Protein AF-A0A3R9Y9T4-F1 (afdb_monomer)

Foldseek 3Di:
DDDPPDDPPPDPPPPDDDDDPVNVQPPVNVPDDDFDDPADDDDGDGPPPDGPDPVDDDDDPDDDDDPVRVVVVVVVVVVVVVVVVVVVVVVDDPCVVVVVVCCSVCVVVVVVVVVVVD

pLDDT: mean 75.36, std 18.59, range [40.47, 98.25]

Mean predicted aligned error: 18.83 Å

Organism: NCBI:txid2495581

Sequence (118 aa):
MPSILAVATMLALAGCAGMSIDDAVPAGARSSASAPVVGTGPSAPRQTGEFPNLNIVPKPATAQFTDAETSATTSELRLAQERARRTVQSLSAPGEGERLRVLGNTHGAAVLGEIEAR

Structure (mmCIF, N/CA/C/O backbone):
data_AF-A0A3R9Y9T4-F1
#
_entry.id   AF-A0A3R9Y9T4-F1
#
loop_
_atom_site.group_PDB
_atom_site.id
_atom_site.type_symbol
_atom_site.label_atom_id
_atom_site.label_alt_id
_a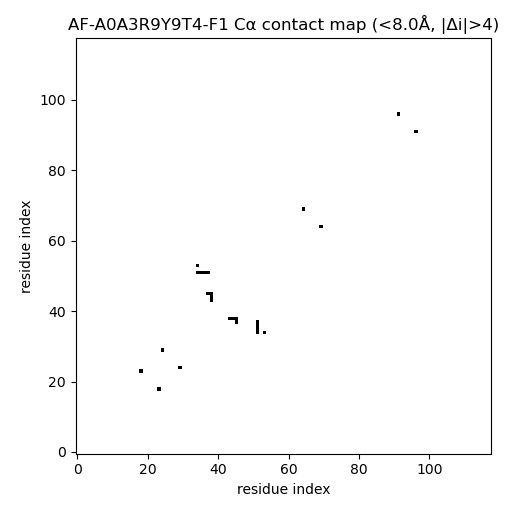tom_site.label_comp_id
_atom_site.label_asym_id
_atom_site.label_entity_id
_atom_site.label_seq_id
_atom_site.pdbx_PDB_ins_code
_atom_site.Cartn_x
_atom_site.Cartn_y
_atom_site.Cartn_z
_atom_site.occupancy
_atom_site.B_iso_or_equiv
_atom_site.auth_seq_id
_atom_site.auth_comp_id
_atom_site.auth_asym_id
_atom_site.auth_atom_id
_atom_site.pdbx_PDB_model_num
ATOM 1 N N . MET A 1 1 ? 36.086 25.907 -22.915 1.00 51.69 1 MET A N 1
ATOM 2 C CA . MET A 1 1 ? 36.190 25.154 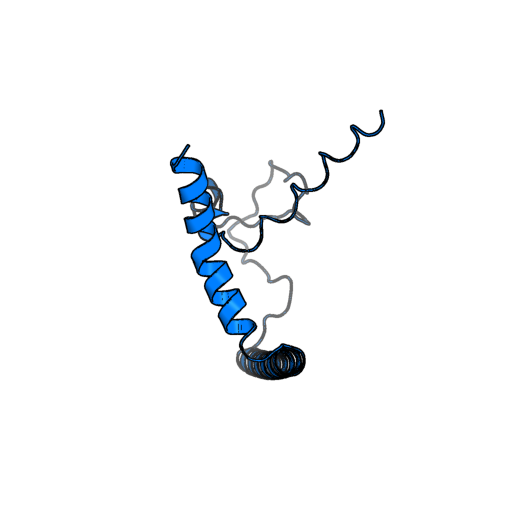-21.648 1.00 51.69 1 MET A CA 1
ATOM 3 C C . MET A 1 1 ? 35.316 25.836 -20.611 1.00 51.69 1 MET A C 1
ATOM 5 O O . MET A 1 1 ? 35.717 26.841 -20.044 1.00 51.69 1 MET A O 1
ATOM 9 N N . PRO A 1 2 ? 34.046 25.437 -20.567 1.00 46.22 2 PRO A N 1
ATOM 10 C CA . PRO A 1 2 ? 33.442 24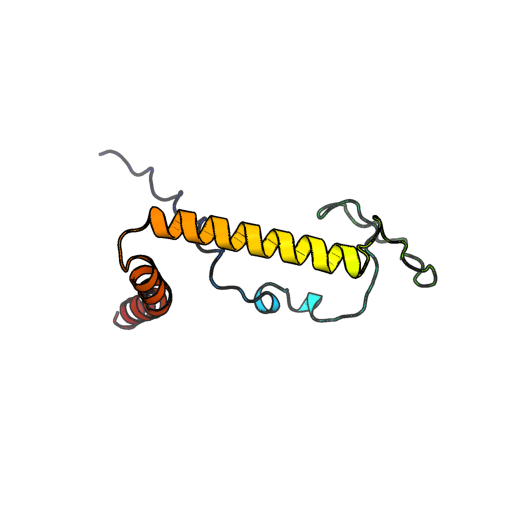.914 -19.334 1.00 46.22 2 PRO A CA 1
ATOM 11 C C . PRO A 1 2 ? 32.625 23.652 -19.721 1.00 46.22 2 PRO A C 1
ATOM 13 O O . PRO A 1 2 ? 32.269 23.490 -20.880 1.00 46.22 2 PRO A O 1
ATOM 16 N N . SER A 1 3 ? 32.386 22.615 -18.933 1.00 40.47 3 SER A N 1
ATOM 17 C CA . SER A 1 3 ? 31.898 22.562 -17.566 1.00 40.47 3 SER A CA 1
ATOM 18 C C . SER A 1 3 ? 32.071 21.105 -17.117 1.00 40.47 3 SER A C 1
ATOM 20 O O . SER A 1 3 ? 31.408 20.223 -17.649 1.00 40.47 3 SER A O 1
ATOM 22 N N . ILE A 1 4 ? 32.951 20.829 -16.152 1.00 52.66 4 ILE A N 1
ATOM 23 C CA . ILE A 1 4 ? 33.127 19.480 -15.562 1.00 52.66 4 ILE A CA 1
ATOM 24 C C . ILE A 1 4 ? 32.090 19.227 -14.437 1.00 52.66 4 ILE A C 1
ATOM 26 O O . ILE A 1 4 ? 32.124 18.231 -13.726 1.00 52.66 4 ILE A O 1
ATOM 30 N N . LEU A 1 5 ? 31.100 20.106 -14.278 1.00 51.94 5 LEU A N 1
ATOM 31 C CA . LEU A 1 5 ? 30.182 20.089 -13.143 1.00 51.94 5 LEU A CA 1
ATOM 32 C C . LEU A 1 5 ? 28.801 19.520 -13.513 1.00 51.94 5 LEU A C 1
ATOM 34 O O . LEU A 1 5 ? 27.820 20.254 -13.509 1.00 51.94 5 LEU A O 1
ATOM 38 N N . ALA A 1 6 ? 28.705 18.236 -13.873 1.00 49.22 6 ALA A N 1
ATOM 39 C CA . ALA A 1 6 ? 27.392 17.596 -14.073 1.00 49.22 6 ALA A CA 1
ATOM 40 C C . ALA A 1 6 ? 27.369 16.060 -13.916 1.00 49.22 6 ALA A C 1
ATOM 42 O O . ALA A 1 6 ? 26.489 15.410 -14.467 1.00 49.22 6 ALA A O 1
ATOM 43 N N . VAL A 1 7 ? 28.320 15.446 -13.199 1.00 53.66 7 VAL A N 1
ATOM 44 C CA . VAL A 1 7 ? 28.410 13.966 -13.127 1.00 53.66 7 VAL A CA 1
ATOM 45 C C . VAL A 1 7 ? 27.782 13.366 -11.854 1.00 53.66 7 VAL A C 1
ATOM 47 O O . VAL A 1 7 ? 27.573 12.162 -11.783 1.00 53.66 7 VAL A O 1
ATOM 50 N N . ALA A 1 8 ? 27.395 14.160 -10.853 1.00 53.50 8 ALA A N 1
ATOM 51 C CA . ALA A 1 8 ? 27.074 13.611 -9.527 1.00 53.50 8 ALA A CA 1
ATOM 52 C C . ALA A 1 8 ? 25.577 13.417 -9.190 1.00 53.50 8 ALA A C 1
ATOM 54 O O . ALA A 1 8 ? 25.274 13.014 -8.071 1.00 53.50 8 ALA A O 1
ATOM 55 N N . THR A 1 9 ? 24.630 13.677 -10.100 1.00 56.06 9 THR A N 1
ATOM 56 C CA . THR A 1 9 ? 23.196 13.787 -9.729 1.00 56.06 9 THR A CA 1
ATOM 57 C C . THR A 1 9 ? 22.258 12.720 -10.306 1.00 56.06 9 THR A C 1
ATOM 59 O O . THR A 1 9 ? 21.045 12.882 -10.226 1.00 56.06 9 THR A O 1
ATOM 62 N N . MET A 1 10 ? 22.773 11.617 -10.861 1.00 53.69 10 MET A N 1
ATOM 63 C CA . MET A 1 10 ? 21.956 10.571 -11.515 1.00 53.69 10 MET A CA 1
ATOM 64 C C . MET A 1 10 ? 22.016 9.186 -10.841 1.00 53.69 10 MET A C 1
ATOM 66 O O . MET A 1 10 ? 21.749 8.175 -11.480 1.00 53.69 10 MET A O 1
ATOM 70 N N . LEU A 1 11 ? 22.331 9.113 -9.542 1.00 57.38 11 LEU A N 1
ATOM 71 C CA . LEU A 1 11 ? 22.500 7.835 -8.827 1.00 57.38 11 LEU A CA 1
ATOM 72 C C . LEU A 1 11 ? 21.465 7.566 -7.716 1.00 57.38 11 LEU A C 1
ATOM 74 O O . LEU A 1 11 ? 21.774 6.872 -6.754 1.00 57.38 11 LEU A O 1
ATOM 78 N N . ALA A 1 12 ? 20.249 8.119 -7.808 1.00 56.97 12 ALA A N 1
ATOM 79 C CA . ALA A 1 12 ? 19.288 8.062 -6.694 1.00 56.97 12 ALA A CA 1
ATOM 80 C C . ALA A 1 12 ? 17.899 7.467 -7.002 1.00 56.97 12 ALA A C 1
ATOM 82 O O . ALA A 1 12 ? 17.066 7.444 -6.102 1.00 56.97 12 ALA A O 1
ATOM 83 N N . LEU A 1 13 ? 17.612 6.971 -8.217 1.00 56.50 13 LEU A N 1
ATOM 84 C CA . LEU A 1 13 ? 16.249 6.515 -8.573 1.00 56.50 13 LEU A CA 1
ATOM 85 C C . LEU A 1 13 ? 16.088 5.020 -8.917 1.00 56.50 13 LEU A C 1
ATOM 87 O O . LEU A 1 13 ? 14.982 4.590 -9.231 1.00 56.50 13 LEU A O 1
ATOM 91 N N . ALA A 1 14 ? 17.131 4.193 -8.807 1.00 56.25 14 ALA A N 1
ATOM 92 C CA . ALA A 1 14 ? 17.080 2.780 -9.219 1.00 56.25 14 ALA A CA 1
ATOM 93 C C . ALA A 1 14 ? 16.505 1.796 -8.167 1.00 56.25 14 ALA A C 1
ATOM 95 O O . ALA A 1 14 ? 16.632 0.586 -8.325 1.00 56.25 14 ALA A O 1
ATOM 96 N N . GLY A 1 15 ? 15.885 2.279 -7.085 1.00 54.12 15 GLY A N 1
ATOM 97 C CA . GLY A 1 15 ? 15.567 1.444 -5.915 1.00 54.12 15 GLY A CA 1
ATOM 98 C C . GLY A 1 15 ? 14.169 0.813 -5.839 1.00 54.12 15 GLY A C 1
ATOM 99 O O . GLY A 1 15 ? 13.957 -0.041 -4.987 1.00 54.12 15 GLY A O 1
ATOM 100 N N . CYS A 1 16 ? 13.197 1.205 -6.671 1.00 60.22 16 CYS A N 1
ATOM 101 C CA . CYS A 1 16 ? 11.782 0.931 -6.348 1.00 60.22 16 CYS A CA 1
ATOM 102 C C . CYS A 1 16 ? 11.093 -0.209 -7.122 1.00 60.22 16 CYS A C 1
ATOM 104 O O . CYS A 1 16 ? 9.910 -0.434 -6.883 1.00 60.22 16 CYS A O 1
ATOM 106 N N . ALA A 1 17 ? 11.764 -0.930 -8.030 1.00 59.84 17 ALA A N 1
ATOM 107 C CA . ALA A 1 17 ? 11.072 -1.890 -8.910 1.00 59.84 17 ALA A CA 1
ATOM 108 C C . ALA A 1 17 ? 11.522 -3.362 -8.819 1.00 59.84 17 ALA A C 1
ATOM 110 O O . ALA A 1 17 ? 10.925 -4.194 -9.494 1.00 59.84 17 ALA A O 1
ATOM 111 N N . GLY A 1 18 ? 12.534 -3.713 -8.014 1.00 55.38 18 GLY A N 1
ATOM 112 C CA . GLY A 1 18 ? 13.159 -5.046 -8.109 1.00 55.38 18 GLY A CA 1
ATOM 113 C C . GLY A 1 18 ? 13.332 -5.843 -6.820 1.00 55.38 18 GLY A C 1
ATOM 114 O O . GLY A 1 18 ? 13.635 -7.028 -6.896 1.00 55.38 18 GLY A O 1
ATOM 115 N N . MET A 1 19 ? 13.150 -5.249 -5.640 1.00 59.41 19 MET A N 1
ATOM 116 C CA . MET A 1 19 ? 13.388 -5.980 -4.395 1.00 59.41 19 MET A CA 1
ATOM 117 C C . MET A 1 19 ? 12.104 -6.657 -3.923 1.00 59.41 19 MET A C 1
ATOM 119 O O . MET A 1 19 ? 11.170 -6.000 -3.462 1.00 59.41 19 MET A O 1
ATOM 123 N N . SER A 1 20 ? 12.065 -7.987 -4.017 1.00 59.09 20 SER A N 1
ATOM 124 C CA . SER A 1 20 ? 11.164 -8.762 -3.167 1.00 59.09 20 SER A CA 1
ATOM 125 C C . SER A 1 20 ? 11.552 -8.482 -1.715 1.00 59.09 20 SER A C 1
ATOM 127 O O . SER A 1 20 ? 12.742 -8.394 -1.410 1.00 59.09 20 SER A O 1
ATOM 129 N N . ILE A 1 21 ? 10.570 -8.323 -0.821 1.00 62.31 21 ILE A N 1
ATOM 130 C CA . ILE A 1 21 ? 10.808 -8.043 0.609 1.00 62.31 21 ILE A CA 1
ATOM 131 C C . ILE A 1 21 ? 11.832 -9.015 1.197 1.00 62.31 21 ILE A C 1
ATOM 133 O O . ILE A 1 21 ? 12.644 -8.619 2.022 1.00 62.31 21 ILE A O 1
ATOM 137 N N . ASP A 1 22 ? 11.841 -10.257 0.718 1.00 65.69 22 ASP A N 1
ATOM 138 C CA . ASP A 1 22 ? 12.773 -11.286 1.154 1.00 65.69 22 ASP A CA 1
ATOM 139 C C . ASP A 1 22 ? 14.250 -10.897 0.924 1.00 65.69 22 ASP A C 1
ATOM 141 O O . ASP A 1 22 ? 15.083 -11.143 1.792 1.00 65.69 22 ASP A O 1
ATOM 145 N N . ASP A 1 23 ? 14.578 -10.233 -0.188 1.00 61.91 23 ASP A N 1
ATOM 146 C CA . ASP A 1 23 ? 15.950 -9.875 -0.599 1.00 61.91 23 ASP A CA 1
ATOM 147 C C . ASP A 1 23 ? 16.479 -8.599 0.082 1.00 61.91 23 ASP A C 1
ATOM 149 O O . ASP A 1 23 ? 17.683 -8.402 0.236 1.00 61.91 23 ASP A O 1
ATOM 153 N N . ALA A 1 24 ? 15.575 -7.725 0.531 1.00 63.19 24 ALA A N 1
ATOM 154 C CA . ALA A 1 24 ? 15.921 -6.520 1.288 1.00 63.19 24 ALA A CA 1
ATOM 155 C C . ALA A 1 24 ? 16.087 -6.787 2.795 1.00 63.19 24 ALA A C 1
ATOM 157 O O . ALA A 1 24 ? 16.525 -5.909 3.542 1.00 63.19 24 ALA A O 1
ATOM 158 N N . VAL A 1 25 ? 15.724 -7.985 3.261 1.00 66.56 25 VAL A N 1
ATOM 159 C CA . VAL A 1 25 ? 15.865 -8.387 4.660 1.00 66.56 25 VAL A CA 1
ATOM 160 C C . VAL A 1 25 ? 17.290 -8.923 4.851 1.00 66.56 25 VAL A C 1
ATOM 162 O O . VAL A 1 25 ? 17.597 -10.009 4.354 1.00 66.56 25 VAL A O 1
ATOM 165 N N . PRO A 1 26 ? 18.185 -8.204 5.564 1.00 59.47 26 PRO A N 1
ATOM 166 C CA . PRO A 1 26 ? 19.534 -8.696 5.834 1.00 59.47 26 PRO A CA 1
ATOM 167 C C . PRO A 1 26 ? 19.447 -10.079 6.484 1.00 59.47 26 PRO A C 1
ATOM 169 O O . PRO A 1 26 ? 18.569 -10.307 7.311 1.00 59.47 26 PRO A O 1
ATOM 172 N N . ALA A 1 27 ? 20.348 -11.005 6.137 1.00 59.59 27 ALA A N 1
ATOM 173 C CA . ALA A 1 27 ? 20.263 -12.415 6.548 1.00 59.59 27 ALA A CA 1
ATOM 174 C C . ALA A 1 27 ? 20.052 -12.623 8.068 1.00 59.59 27 ALA A C 1
ATOM 176 O O . ALA A 1 27 ? 19.427 -13.598 8.476 1.00 59.59 27 ALA A O 1
ATOM 177 N N . GLY A 1 28 ? 20.491 -11.673 8.905 1.00 57.66 28 GLY A N 1
ATOM 178 C CA . GLY A 1 28 ? 20.252 -11.672 10.354 1.00 57.66 28 GLY A CA 1
ATOM 179 C C . GLY A 1 28 ? 18.804 -11.407 10.799 1.00 57.66 28 GLY A C 1
ATOM 180 O O . GLY A 1 28 ? 18.461 -11.711 11.934 1.00 57.66 28 GLY A O 1
ATOM 181 N N . ALA A 1 29 ? 17.944 -10.879 9.928 1.00 57.44 29 ALA A N 1
ATOM 182 C CA . ALA A 1 29 ? 16.528 -10.616 10.189 1.00 57.44 29 ALA A CA 1
ATOM 183 C C . ALA A 1 29 ? 15.595 -11.756 9.722 1.00 57.44 29 ALA A C 1
ATOM 185 O O . ALA A 1 29 ? 14.415 -11.752 10.061 1.00 57.44 29 ALA A O 1
ATOM 186 N N . ARG A 1 30 ? 16.119 -12.770 9.013 1.00 53.91 30 ARG A N 1
ATOM 187 C CA . ARG A 1 30 ? 15.378 -14.002 8.665 1.00 53.91 30 ARG A CA 1
ATOM 188 C C . ARG A 1 30 ? 15.298 -15.006 9.823 1.00 53.91 30 ARG A C 1
ATOM 190 O O . ARG A 1 30 ? 14.477 -15.920 9.797 1.00 53.91 30 ARG A O 1
ATOM 197 N N . SER A 1 31 ? 16.101 -14.813 10.868 1.00 48.75 31 SER A N 1
ATOM 198 C CA . SER A 1 31 ? 15.997 -15.561 12.121 1.00 48.75 31 SER A CA 1
ATOM 199 C C . SER A 1 31 ? 14.852 -15.002 12.962 1.00 48.75 31 SER A C 1
ATOM 201 O O . SER A 1 31 ? 15.039 -14.115 13.792 1.00 48.75 31 SER A O 1
ATOM 203 N N . SER A 1 32 ? 13.642 -15.517 12.745 1.00 52.66 32 SER A N 1
ATOM 204 C CA . SER A 1 32 ? 12.520 -15.258 13.646 1.00 52.66 32 SER A CA 1
ATOM 205 C C . SER A 1 32 ? 12.775 -15.900 15.008 1.00 52.66 32 SER A C 1
ATOM 207 O O . SER A 1 32 ? 12.528 -17.083 15.216 1.00 52.66 32 SER A O 1
ATOM 209 N N . ALA A 1 33 ? 13.220 -15.082 15.954 1.00 45.84 33 ALA A N 1
ATOM 210 C CA . ALA A 1 33 ? 12.872 -15.228 17.357 1.00 45.84 33 ALA A CA 1
ATOM 211 C C . ALA A 1 33 ? 12.431 -13.843 17.851 1.00 45.84 33 ALA A C 1
ATOM 213 O O . ALA A 1 33 ? 13.244 -12.938 18.030 1.00 45.84 33 ALA A O 1
ATOM 214 N N . SER A 1 34 ? 11.115 -13.663 17.972 1.00 50.38 34 SER A N 1
ATOM 215 C CA . SER A 1 34 ? 10.459 -12.431 18.414 1.00 50.38 34 SER A CA 1
ATOM 216 C C . SER A 1 34 ? 11.061 -11.884 19.709 1.00 50.38 34 SER A C 1
ATOM 218 O O . SER A 1 34 ? 10.958 -12.514 20.758 1.00 50.38 34 SER A O 1
ATOM 220 N N . ALA A 1 35 ? 11.604 -10.668 19.654 1.00 51.50 35 ALA A N 1
ATOM 221 C CA . ALA A 1 35 ? 11.910 -9.856 20.829 1.00 51.50 35 ALA A CA 1
ATOM 222 C C . ALA A 1 35 ? 11.290 -8.457 20.645 1.00 51.50 35 ALA A C 1
ATOM 224 O O . ALA A 1 35 ? 11.482 -7.852 19.584 1.00 51.50 35 ALA A O 1
ATOM 225 N N . PRO A 1 36 ? 10.540 -7.915 21.625 1.00 45.56 36 PRO A N 1
ATOM 226 C CA . PRO A 1 36 ? 9.921 -6.606 21.478 1.00 45.56 36 PRO A CA 1
ATOM 227 C C . PRO A 1 36 ? 10.985 -5.505 21.584 1.00 45.56 36 PRO A C 1
ATOM 229 O O . PRO A 1 36 ? 11.851 -5.515 22.452 1.00 45.56 36 PRO A O 1
ATOM 232 N N . VAL A 1 37 ? 10.936 -4.544 20.668 1.00 46.22 37 VAL A N 1
ATOM 233 C CA . VAL A 1 37 ? 11.790 -3.354 20.657 1.00 46.22 37 VAL A CA 1
ATOM 234 C C . VAL A 1 37 ? 11.158 -2.305 21.568 1.00 46.22 37 VAL A C 1
ATOM 236 O O . VAL A 1 37 ? 10.170 -1.686 21.184 1.00 46.22 37 VAL A O 1
ATOM 239 N N . VAL A 1 38 ? 11.722 -2.068 22.754 1.00 53.88 38 VAL A N 1
ATOM 240 C CA . VAL A 1 38 ? 11.516 -0.787 23.447 1.00 53.88 38 VAL A CA 1
ATOM 241 C C . VAL A 1 38 ? 12.555 0.179 22.887 1.00 53.88 38 VAL A C 1
ATOM 243 O O . VAL A 1 38 ? 13.745 0.083 23.171 1.00 53.88 38 VAL A O 1
ATOM 246 N N . GLY A 1 39 ? 12.100 1.052 21.999 1.00 47.03 39 GLY A N 1
ATOM 247 C CA . GLY A 1 39 ? 12.918 2.058 21.338 1.00 47.03 39 GLY A CA 1
ATOM 248 C C . GLY A 1 39 ? 12.027 2.879 20.425 1.00 47.03 39 GLY A C 1
ATOM 249 O O . GLY A 1 39 ? 11.598 2.411 19.375 1.00 47.03 39 GLY A O 1
ATOM 250 N N . THR A 1 40 ? 11.683 4.080 20.874 1.00 54.38 40 THR A N 1
ATOM 251 C CA . THR A 1 40 ? 10.910 5.077 20.134 1.00 54.38 40 THR A CA 1
ATOM 252 C C . THR A 1 40 ? 11.608 5.416 18.811 1.00 54.38 40 THR A C 1
ATOM 254 O O . THR A 1 40 ? 12.551 6.201 18.794 1.00 54.38 40 THR A O 1
ATOM 257 N N . GLY A 1 41 ? 11.149 4.826 17.705 1.00 52.25 41 GLY A N 1
ATOM 258 C CA . GLY A 1 41 ? 11.606 5.137 16.346 1.00 52.25 41 GLY A CA 1
ATOM 259 C C . GLY A 1 41 ? 12.913 4.449 15.901 1.00 52.25 41 GLY A C 1
ATOM 260 O O . GLY A 1 41 ? 13.669 3.932 16.723 1.00 52.25 41 GLY A O 1
ATOM 261 N N . PRO A 1 42 ? 13.192 4.435 14.580 1.00 48.66 42 PRO A N 1
ATOM 262 C CA . PRO A 1 42 ? 14.202 3.583 13.931 1.00 48.66 42 PRO A CA 1
ATOM 263 C C . PRO A 1 42 ? 15.677 3.915 14.241 1.00 48.66 42 PRO A C 1
ATOM 265 O O . PRO A 1 42 ? 16.572 3.329 13.636 1.00 48.66 42 PRO A O 1
ATOM 268 N N . SER A 1 43 ? 15.958 4.816 15.180 1.00 56.06 43 SER A N 1
ATOM 269 C CA . SER A 1 43 ? 17.323 5.251 15.508 1.00 56.06 43 SER A CA 1
ATOM 270 C C . SER A 1 43 ? 17.474 5.739 16.956 1.00 56.06 43 SER A C 1
ATOM 272 O O . SER A 1 43 ? 18.272 6.627 17.241 1.00 56.06 43 SER A O 1
ATOM 274 N N . ALA A 1 44 ? 16.740 5.148 17.904 1.00 52.06 44 ALA A N 1
ATOM 275 C CA . ALA A 1 44 ? 17.074 5.290 19.322 1.00 52.06 44 ALA A CA 1
ATOM 276 C C . ALA A 1 44 ? 18.106 4.211 19.727 1.00 52.06 44 ALA A C 1
ATOM 278 O O . ALA A 1 44 ? 17.845 3.023 19.500 1.00 52.06 44 ALA A O 1
ATOM 279 N N . PRO A 1 45 ? 19.268 4.570 20.315 1.00 56.12 45 PRO A N 1
ATOM 280 C CA . PRO A 1 45 ? 20.210 3.590 20.845 1.00 56.12 45 PRO A CA 1
ATOM 281 C C . PRO A 1 45 ? 19.507 2.777 21.932 1.00 56.12 45 PRO A C 1
ATOM 283 O O . PRO A 1 45 ? 19.058 3.310 22.947 1.00 56.12 45 PRO A O 1
ATOM 286 N N . ARG A 1 46 ? 19.356 1.476 21.673 1.00 59.34 46 ARG A N 1
ATOM 287 C CA . ARG A 1 46 ? 18.714 0.537 22.591 1.00 59.34 46 ARG A CA 1
ATOM 288 C C . ARG A 1 46 ? 19.508 0.543 23.886 1.00 59.34 46 ARG A C 1
ATOM 290 O O . ARG A 1 46 ? 20.716 0.336 23.856 1.00 59.34 46 ARG A O 1
ATOM 297 N N . GLN A 1 47 ? 18.841 0.768 25.009 1.00 55.09 47 GLN A N 1
ATOM 298 C CA . GLN A 1 47 ? 19.406 0.475 26.319 1.00 55.09 47 GLN A CA 1
ATOM 299 C C . GLN A 1 47 ? 19.708 -1.031 26.354 1.00 55.09 47 GLN A C 1
ATOM 301 O O . GLN A 1 47 ? 18.821 -1.846 26.573 1.00 55.09 47 GLN A O 1
ATOM 306 N N . THR A 1 48 ? 20.947 -1.420 26.049 1.00 62.84 48 THR A N 1
ATOM 307 C CA . THR A 1 48 ? 21.377 -2.821 25.889 1.00 62.84 48 THR A CA 1
ATOM 308 C C . THR A 1 48 ? 21.549 -3.559 27.222 1.00 62.84 48 THR A C 1
ATOM 310 O O . THR A 1 48 ? 22.101 -4.656 27.238 1.00 62.84 48 THR A O 1
ATOM 313 N N . GLY A 1 49 ? 21.117 -2.955 28.334 1.00 62.25 49 GLY A N 1
ATOM 314 C CA . GLY A 1 49 ? 21.229 -3.510 29.684 1.00 62.25 49 GLY A CA 1
ATOM 315 C C . GLY A 1 49 ? 19.943 -4.147 30.217 1.00 62.25 49 GLY A C 1
ATOM 316 O O . GLY A 1 49 ? 20.025 -5.123 30.956 1.00 62.25 49 GLY A O 1
ATOM 317 N N . GLU A 1 50 ? 18.766 -3.661 29.810 1.00 71.81 50 GLU A N 1
ATOM 318 C CA . GLU A 1 50 ? 17.475 -4.216 30.228 1.00 71.81 50 GLU A CA 1
ATOM 319 C C . GLU A 1 50 ? 16.779 -4.916 29.055 1.00 71.81 50 GLU A C 1
ATOM 321 O O . GLU A 1 50 ? 16.302 -4.286 28.109 1.00 71.81 50 GLU A O 1
ATOM 326 N N . PHE A 1 51 ? 16.676 -6.245 29.130 1.00 73.19 51 PHE A N 1
ATOM 327 C CA . PHE A 1 51 ? 15.798 -6.994 28.238 1.00 73.19 51 PHE A CA 1
ATOM 328 C C . PHE A 1 51 ? 14.336 -6.764 28.643 1.00 73.19 51 PHE A C 1
ATOM 330 O O . PHE A 1 51 ? 14.008 -6.817 29.832 1.00 73.19 51 PHE A O 1
ATOM 337 N N . PRO A 1 52 ? 13.424 -6.555 27.682 1.00 76.31 52 PRO A N 1
ATOM 338 C CA . PRO A 1 52 ? 12.005 -6.494 27.985 1.00 76.31 52 PRO A CA 1
ATOM 339 C C . PRO A 1 52 ? 11.540 -7.838 28.546 1.00 76.31 52 PRO A C 1
ATOM 341 O O . PRO A 1 52 ? 11.865 -8.902 28.017 1.00 76.31 52 PRO A O 1
ATOM 344 N N . ASN A 1 53 ? 10.760 -7.790 29.624 1.00 80.94 53 ASN A N 1
ATOM 345 C CA . ASN A 1 53 ? 10.205 -8.988 30.239 1.00 80.94 53 ASN A CA 1
ATOM 346 C C . ASN A 1 53 ? 9.217 -9.667 29.274 1.00 80.94 53 ASN A C 1
ATOM 348 O O . ASN A 1 53 ? 8.097 -9.194 29.087 1.00 80.94 53 ASN A O 1
ATOM 352 N N . LEU A 1 54 ? 9.634 -10.795 28.691 1.00 83.25 54 LEU A N 1
ATOM 353 C CA . LEU A 1 54 ? 8.849 -11.578 27.729 1.00 83.25 54 LEU A CA 1
ATOM 354 C C . LEU A 1 54 ? 7.590 -12.213 28.340 1.00 83.25 54 LEU A C 1
ATOM 356 O O . LEU A 1 54 ? 6.710 -12.645 27.602 1.00 83.25 54 LEU A O 1
ATOM 360 N N . ASN A 1 55 ? 7.480 -12.249 29.673 1.00 86.62 55 ASN A N 1
ATOM 361 C CA . ASN A 1 55 ? 6.280 -12.732 30.359 1.00 86.62 55 ASN A CA 1
ATOM 362 C C . ASN A 1 55 ? 5.143 -11.694 30.373 1.00 86.62 55 ASN A C 1
ATOM 364 O O . ASN A 1 55 ? 4.046 -11.993 30.840 1.00 86.62 55 ASN A O 1
ATOM 368 N N . ILE A 1 56 ? 5.384 -10.466 29.897 1.00 83.94 56 ILE A N 1
ATOM 369 C CA . ILE A 1 56 ? 4.355 -9.431 29.783 1.00 83.94 56 ILE A CA 1
ATOM 370 C C . ILE A 1 56 ? 3.736 -9.516 28.388 1.00 83.94 56 ILE A C 1
ATOM 372 O O . ILE A 1 56 ? 4.423 -9.3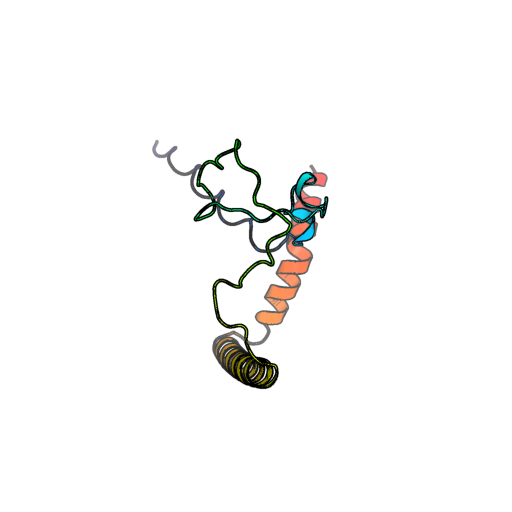33 27.385 1.00 83.94 56 ILE A O 1
ATOM 376 N N . VAL A 1 57 ? 2.422 -9.749 28.325 1.00 83.00 57 VAL A N 1
ATOM 377 C CA . VAL A 1 57 ? 1.681 -9.753 27.056 1.00 83.00 57 VAL A CA 1
ATOM 378 C C . VAL A 1 57 ? 1.822 -8.379 26.384 1.00 83.00 57 VAL A C 1
ATOM 380 O O . VAL A 1 57 ? 1.488 -7.367 27.014 1.00 83.00 57 VAL A O 1
ATOM 383 N N . PRO A 1 58 ? 2.291 -8.311 25.122 1.00 81.25 58 PRO A N 1
A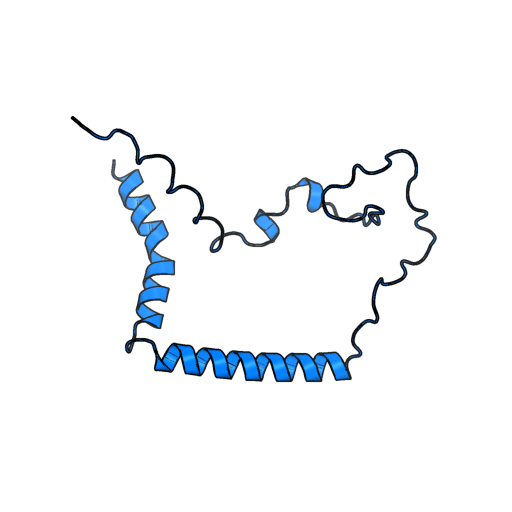TOM 384 C CA . PRO A 1 58 ? 2.383 -7.058 24.388 1.00 81.25 58 PRO A CA 1
ATOM 385 C C . PRO A 1 58 ? 1.018 -6.374 24.312 1.00 81.25 58 PRO A C 1
ATOM 387 O O . PRO A 1 58 ? 0.036 -6.964 23.864 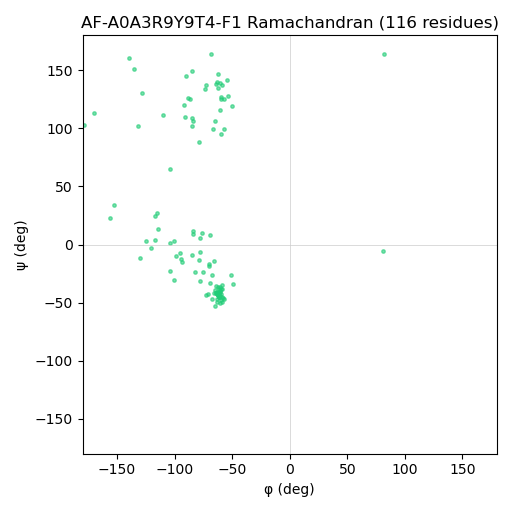1.00 81.25 58 PRO A O 1
ATOM 390 N N . LYS A 1 59 ? 0.954 -5.115 24.746 1.00 83.38 59 LYS A N 1
ATOM 391 C CA . LYS A 1 59 ? -0.240 -4.287 24.578 1.00 83.38 59 LYS A CA 1
ATOM 392 C C . LYS A 1 59 ? -0.142 -3.574 23.231 1.00 83.38 59 LYS A C 1
ATOM 394 O O . LYS A 1 59 ? 0.880 -2.929 22.986 1.00 83.38 59 LYS A O 1
ATOM 399 N N . PRO A 1 60 ? -1.152 -3.679 22.355 1.00 83.06 60 PRO A N 1
ATOM 400 C CA . PRO A 1 60 ? -1.124 -2.964 21.091 1.00 83.06 60 PRO A CA 1
ATOM 401 C C . PRO A 1 60 ? -1.130 -1.454 21.356 1.00 83.06 60 PRO A C 1
ATOM 403 O O . PRO A 1 60 ? -1.825 -0.971 22.249 1.00 83.06 60 PRO A O 1
ATOM 406 N N . ALA A 1 61 ? -0.338 -0.712 20.582 1.00 85.31 61 ALA A N 1
ATOM 407 C CA . ALA A 1 61 ? -0.237 0.742 20.711 1.00 85.31 61 ALA A CA 1
ATOM 408 C C . ALA A 1 61 ? -1.510 1.474 20.241 1.00 85.31 61 ALA A C 1
ATOM 410 O O . ALA A 1 61 ? -1.721 2.632 20.590 1.00 85.31 61 ALA A O 1
ATOM 411 N N . THR A 1 62 ? -2.354 0.801 19.457 1.00 85.56 62 THR A N 1
ATOM 412 C CA . THR A 1 62 ? -3.608 1.322 18.904 1.00 85.56 62 THR A CA 1
ATOM 413 C C . THR A 1 62 ? -4.698 0.257 18.966 1.00 85.56 62 THR A C 1
ATOM 415 O O . THR A 1 62 ? -4.408 -0.939 19.045 1.00 85.56 62 THR A O 1
ATOM 418 N N . ALA A 1 63 ? -5.962 0.680 18.891 1.00 89.62 63 ALA A N 1
ATOM 419 C CA . ALA A 1 63 ? -7.058 -0.251 18.646 1.00 89.62 63 ALA A CA 1
ATOM 420 C C . ALA A 1 63 ? -6.829 -0.979 17.309 1.00 89.62 63 ALA A C 1
ATOM 422 O O . ALA A 1 63 ? -6.394 -0.365 16.331 1.00 89.62 63 ALA A O 1
ATOM 423 N N . GLN A 1 64 ? -7.074 -2.288 17.289 1.00 89.88 64 GLN A N 1
ATOM 424 C CA . GLN A 1 64 ? -7.054 -3.077 16.059 1.00 89.88 64 GLN A CA 1
ATOM 425 C C . GLN A 1 64 ? -8.417 -2.969 15.375 1.00 89.88 64 GLN A C 1
ATOM 427 O O . GLN A 1 64 ? -9.432 -2.834 16.057 1.00 89.88 64 GLN A O 1
ATOM 432 N N . PHE A 1 65 ? -8.435 -3.042 14.044 1.00 94.50 65 PHE A N 1
ATOM 433 C CA . PHE A 1 65 ? -9.689 -3.124 13.304 1.00 94.50 65 PHE A CA 1
ATOM 434 C C . PHE A 1 65 ? -10.425 -4.416 13.650 1.00 94.50 65 PHE A C 1
ATOM 436 O O . PHE A 1 65 ? -9.829 -5.490 13.720 1.00 94.50 65 PHE A O 1
ATOM 443 N N . THR A 1 66 ? -11.736 -4.310 13.814 1.00 95.88 66 THR A N 1
ATOM 444 C CA . THR A 1 66 ? -12.631 -5.465 13.780 1.00 95.88 66 THR A CA 1
ATOM 445 C C . THR A 1 66 ? -12.703 -6.042 12.362 1.00 95.88 66 THR A C 1
ATOM 447 O O . THR A 1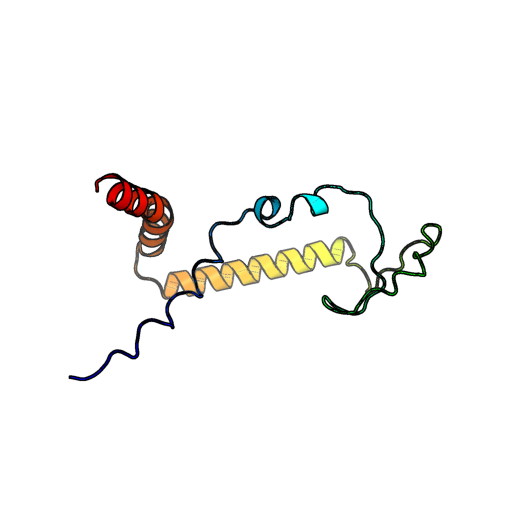 66 ? -12.351 -5.380 11.379 1.00 95.88 66 THR A O 1
ATOM 450 N N . ASP A 1 67 ? -13.204 -7.270 12.220 1.00 94.62 67 ASP A N 1
ATOM 451 C CA . ASP A 1 67 ? -13.396 -7.892 10.901 1.00 94.62 67 ASP A CA 1
ATOM 452 C C . ASP A 1 67 ? -14.340 -7.066 10.011 1.00 94.62 67 ASP A C 1
ATOM 454 O O . ASP A 1 67 ? -14.102 -6.892 8.812 1.00 94.62 67 ASP A O 1
ATOM 458 N N . ALA A 1 68 ? -15.388 -6.498 10.617 1.00 95.56 68 ALA A N 1
ATOM 459 C CA . ALA A 1 68 ? -16.342 -5.636 9.933 1.00 95.56 68 ALA A CA 1
ATOM 460 C C . ALA A 1 68 ? -15.665 -4.363 9.401 1.00 95.56 68 ALA A C 1
ATOM 462 O O . ALA A 1 68 ? -15.791 -4.056 8.215 1.00 95.56 68 ALA A O 1
ATOM 463 N N . GLU A 1 69 ? -14.890 -3.669 10.237 1.00 96.81 69 GLU A N 1
ATOM 464 C CA . GLU A 1 69 ? -14.136 -2.476 9.828 1.00 96.81 69 GLU A CA 1
ATOM 465 C C . GLU A 1 69 ? -13.097 -2.806 8.757 1.00 96.81 69 GLU A C 1
ATOM 467 O O . GLU A 1 69 ? -13.011 -2.108 7.751 1.00 96.81 69 GLU A O 1
ATOM 472 N N . THR A 1 70 ? -12.379 -3.922 8.901 1.00 96.94 70 THR A N 1
ATOM 473 C CA . THR A 1 70 ? -11.405 -4.385 7.903 1.00 96.94 70 THR A CA 1
ATOM 474 C C . THR A 1 70 ? -12.067 -4.587 6.543 1.00 96.94 70 THR A C 1
ATOM 476 O O . THR A 1 70 ? -11.551 -4.129 5.518 1.00 96.94 70 THR A O 1
ATOM 479 N N . SER A 1 71 ? -13.231 -5.243 6.516 1.00 96.75 71 SER A N 1
ATOM 480 C CA . SER A 1 71 ? -13.981 -5.468 5.280 1.00 96.75 71 SER A CA 1
ATOM 481 C C . SER A 1 71 ? -14.463 -4.155 4.653 1.00 96.75 71 SER A C 1
ATOM 483 O O . SER A 1 71 ? -14.309 -3.960 3.442 1.00 96.75 71 SER A O 1
ATOM 485 N N . ALA A 1 72 ? -14.952 -3.223 5.477 1.00 97.81 72 ALA A N 1
ATOM 486 C CA . ALA A 1 72 ? -15.424 -1.916 5.044 1.00 97.81 72 ALA A CA 1
ATOM 487 C C . ALA A 1 72 ? -14.277 -1.081 4.458 1.00 97.81 72 ALA A C 1
ATOM 489 O O . ALA A 1 72 ? -14.351 -0.680 3.294 1.00 97.81 72 ALA A O 1
ATOM 490 N N . THR A 1 73 ? -13.173 -0.918 5.191 1.00 96.94 73 THR A N 1
ATOM 491 C CA . THR A 1 73 ? -11.986 -0.183 4.729 1.00 96.94 73 THR A CA 1
ATOM 492 C C . THR A 1 73 ? -11.391 -0.815 3.474 1.00 96.94 73 THR A C 1
ATOM 494 O O . THR A 1 73 ? -11.045 -0.111 2.528 1.00 96.94 73 THR A O 1
ATOM 497 N N . THR A 1 74 ? -11.332 -2.147 3.394 1.00 97.75 74 THR A N 1
ATOM 498 C CA . THR A 1 74 ? -10.839 -2.830 2.187 1.00 97.75 74 THR A CA 1
ATOM 499 C C . THR A 1 74 ? -11.733 -2.553 0.980 1.00 97.75 74 THR A C 1
ATOM 501 O O . THR A 1 74 ? -11.233 -2.333 -0.125 1.00 97.75 74 THR A O 1
ATOM 504 N N . SER A 1 75 ? -13.056 -2.551 1.167 1.00 97.81 75 SER A N 1
ATOM 505 C CA . SER A 1 75 ? -13.998 -2.237 0.090 1.00 97.81 75 SER A CA 1
ATOM 506 C C . SER A 1 75 ? -13.847 -0.792 -0.393 1.00 97.81 75 SER A C 1
ATOM 508 O O . SER A 1 75 ? -13.792 -0.546 -1.599 1.00 97.81 75 SER A O 1
ATOM 510 N N . GLU A 1 76 ? -13.670 0.151 0.531 1.00 98.06 76 GLU A N 1
ATOM 511 C CA . GLU A 1 76 ? -13.45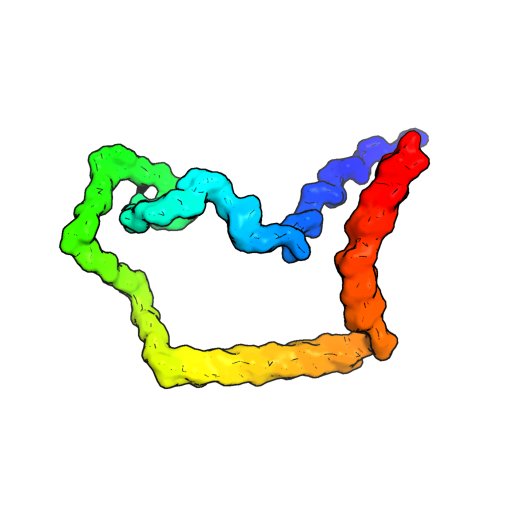3 1.561 0.223 1.00 98.06 76 GLU A CA 1
ATOM 512 C C . GLU A 1 76 ? -12.154 1.770 -0.563 1.00 98.06 76 GLU A C 1
ATOM 514 O O . GLU A 1 76 ? -12.156 2.433 -1.605 1.00 98.06 76 GLU A O 1
ATOM 519 N N . LEU A 1 77 ? -11.063 1.143 -0.116 1.00 98.25 77 LEU A N 1
ATOM 520 C CA . LEU A 1 77 ? -9.769 1.206 -0.791 1.00 98.25 77 LEU A CA 1
ATOM 521 C C . LEU A 1 77 ? -9.835 0.626 -2.206 1.00 98.25 77 LEU A C 1
ATOM 523 O O . LEU A 1 77 ? -9.275 1.219 -3.127 1.00 98.25 77 LEU A O 1
ATOM 527 N N . ARG A 1 78 ? -10.553 -0.486 -2.414 1.00 98.06 78 ARG A N 1
ATOM 528 C CA . ARG A 1 78 ? -10.761 -1.045 -3.762 1.00 98.06 78 ARG A CA 1
ATOM 529 C C . ARG A 1 78 ? -11.497 -0.065 -4.668 1.00 98.06 78 ARG A C 1
ATOM 531 O O . ARG A 1 78 ? -11.053 0.175 -5.788 1.00 98.06 78 ARG A O 1
ATOM 538 N N . LEU A 1 79 ? -12.566 0.560 -4.177 1.00 98.06 79 LEU A N 1
ATOM 539 C CA . LEU A 1 79 ? -13.298 1.569 -4.946 1.00 98.06 79 LEU A CA 1
ATOM 540 C C . LEU A 1 79 ? -12.420 2.786 -5.266 1.00 98.06 79 LEU A C 1
ATOM 542 O O . LEU A 1 79 ? -12.447 3.292 -6.388 1.00 98.06 79 LEU A O 1
ATOM 546 N N . ALA A 1 80 ? -11.616 3.256 -4.310 1.00 97.44 80 ALA A N 1
ATOM 547 C CA . ALA A 1 80 ? -10.665 4.341 -4.537 1.00 97.44 80 ALA A CA 1
ATOM 548 C C . ALA A 1 80 ? -9.612 3.964 -5.592 1.00 97.44 80 ALA A C 1
ATOM 550 O O . ALA A 1 80 ? -9.344 4.749 -6.504 1.00 97.44 80 ALA A O 1
ATOM 551 N N . GLN A 1 81 ? -9.080 2.741 -5.525 1.00 96.75 81 GLN A N 1
ATOM 552 C CA . GLN A 1 81 ? -8.128 2.215 -6.497 1.00 96.75 81 GLN A CA 1
ATOM 553 C C . GLN A 1 81 ? -8.738 2.143 -7.901 1.00 96.75 81 GLN A C 1
ATOM 555 O O . GLN A 1 81 ? -8.107 2.569 -8.867 1.00 96.75 81 GLN A O 1
ATOM 560 N N . GLU A 1 82 ? -9.967 1.645 -8.040 1.00 96.06 82 GLU A N 1
ATOM 561 C CA . GLU A 1 82 ? -10.659 1.597 -9.330 1.00 96.06 82 GLU A CA 1
ATOM 562 C C . GLU A 1 82 ? -10.863 2.989 -9.928 1.00 96.06 82 GLU A C 1
ATOM 564 O O . GLU A 1 82 ? -10.593 3.188 -11.115 1.00 96.06 82 GLU A O 1
ATOM 569 N N . ARG A 1 83 ? -11.282 3.967 -9.113 1.00 94.62 83 ARG A N 1
ATOM 570 C CA . ARG A 1 83 ? -11.412 5.363 -9.557 1.00 94.62 83 ARG A CA 1
ATOM 571 C C . ARG A 1 83 ? -10.073 5.906 -10.047 1.00 94.62 83 ARG A C 1
ATOM 573 O O . ARG A 1 83 ? -10.011 6.427 -11.156 1.00 94.62 83 ARG A O 1
ATOM 580 N N . ALA A 1 84 ? -9.001 5.712 -9.280 1.00 93.50 84 ALA A N 1
ATOM 581 C CA . ALA A 1 84 ? -7.662 6.150 -9.666 1.00 93.50 84 ALA A CA 1
ATOM 582 C C . ALA A 1 84 ? -7.200 5.507 -10.986 1.00 93.50 84 ALA A C 1
ATOM 584 O O . ALA A 1 84 ? -6.683 6.198 -11.863 1.00 93.50 84 ALA A O 1
ATOM 585 N N . ARG A 1 85 ? -7.445 4.202 -11.175 1.00 89.62 85 ARG A N 1
ATOM 586 C CA . ARG A 1 85 ? -7.107 3.494 -12.422 1.00 89.62 85 ARG A CA 1
ATOM 587 C C . ARG A 1 85 ? -7.864 4.050 -13.623 1.00 89.62 85 ARG A C 1
ATOM 589 O O . ARG A 1 85 ? -7.251 4.232 -14.670 1.00 89.62 85 ARG A O 1
ATOM 596 N N . ARG A 1 86 ? -9.159 4.349 -13.478 1.00 88.44 86 ARG A N 1
ATOM 597 C CA . ARG A 1 86 ? -9.950 4.978 -14.549 1.00 88.44 86 ARG A CA 1
ATOM 598 C C . ARG A 1 86 ? -9.414 6.363 -14.899 1.00 88.44 86 ARG A C 1
ATOM 600 O O . ARG A 1 86 ? -9.268 6.660 -16.080 1.00 88.44 86 ARG A O 1
ATOM 607 N N . THR A 1 87 ? -9.051 7.170 -13.902 1.00 89.69 87 THR A N 1
ATOM 608 C CA . THR A 1 87 ? -8.430 8.481 -14.133 1.00 89.69 87 THR A CA 1
ATOM 609 C C . THR A 1 87 ? -7.128 8.343 -14.921 1.00 89.69 87 THR A C 1
ATOM 611 O O . THR A 1 87 ? -6.966 8.990 -15.951 1.00 89.69 87 THR A O 1
ATOM 614 N N . VAL A 1 88 ? -6.227 7.444 -14.512 1.00 86.00 88 VAL A N 1
ATOM 615 C CA . VAL A 1 88 ? -4.964 7.207 -15.233 1.00 86.00 88 VAL A CA 1
ATOM 616 C C . VAL A 1 88 ? -5.213 6.706 -16.658 1.00 86.00 88 VAL A C 1
ATOM 618 O O . VAL A 1 88 ? -4.585 7.203 -17.590 1.00 86.00 88 VAL A O 1
ATOM 621 N N . GLN A 1 89 ? -6.155 5.779 -16.855 1.00 83.62 89 GLN A N 1
ATOM 622 C CA . GLN A 1 89 ? -6.529 5.303 -18.192 1.00 83.62 89 GLN A CA 1
ATOM 623 C C . GLN A 1 89 ? -7.068 6.427 -19.079 1.00 83.62 89 GLN A C 1
ATOM 625 O O . GLN A 1 89 ? -6.715 6.479 -20.249 1.00 83.62 89 GLN A O 1
ATOM 630 N N . SER A 1 90 ? -7.869 7.345 -18.530 1.00 80.88 90 SER A N 1
ATOM 631 C CA . SER A 1 90 ? -8.414 8.475 -19.294 1.00 80.88 90 SER A CA 1
ATOM 632 C C . SER A 1 90 ? -7.354 9.486 -19.742 1.00 80.88 90 SER A C 1
ATOM 634 O O . SER A 1 90 ? -7.546 10.166 -20.744 1.00 80.88 90 SER A O 1
ATOM 636 N N . LEU A 1 91 ? -6.240 9.581 -19.012 1.00 84.69 91 LEU A N 1
ATOM 637 C CA . LEU A 1 91 ? -5.145 10.514 -19.291 1.00 84.69 91 LEU A CA 1
ATOM 638 C C . LEU A 1 91 ? -4.035 9.897 -20.154 1.00 84.69 91 LEU A C 1
ATOM 640 O O . LEU A 1 91 ? -3.188 10.621 -20.672 1.00 84.69 91 LEU A O 1
ATOM 644 N N . SER A 1 92 ? -4.009 8.571 -20.283 1.00 83.62 92 SER A N 1
ATOM 645 C CA . SER A 1 92 ? -2.953 7.850 -20.994 1.00 83.62 92 SER A CA 1
ATOM 646 C C . SER A 1 92 ? -3.301 7.669 -22.467 1.00 83.62 92 SER A C 1
ATOM 648 O O . SER A 1 92 ? -4.456 7.434 -22.821 1.00 83.62 92 SER A O 1
ATOM 650 N N . ALA A 1 93 ? -2.289 7.711 -23.336 1.00 86.44 93 ALA A N 1
ATOM 651 C CA . ALA A 1 93 ? -2.477 7.352 -24.737 1.00 86.44 93 ALA A CA 1
ATOM 652 C C . ALA A 1 93 ? -2.918 5.875 -24.869 1.00 86.44 93 ALA A C 1
ATOM 654 O O . ALA A 1 93 ? -2.487 5.030 -24.070 1.00 86.44 93 ALA A O 1
ATOM 655 N N . PRO A 1 94 ? -3.748 5.528 -25.873 1.00 83.94 94 PRO A N 1
ATOM 656 C CA . PRO A 1 94 ? -4.138 4.144 -26.122 1.00 83.94 94 PRO A CA 1
ATOM 657 C C . PRO A 1 94 ? -2.903 3.246 -26.272 1.00 83.94 94 PRO A C 1
ATOM 659 O O . PRO A 1 94 ? -2.002 3.549 -27.047 1.00 83.94 94 PRO A O 1
ATOM 662 N N . GLY A 1 95 ? -2.850 2.143 -25.521 1.00 84.81 95 GLY A N 1
ATOM 663 C CA . GLY A 1 95 ? -1.743 1.179 -25.579 1.00 84.81 95 GLY A CA 1
ATOM 664 C C . GLY A 1 95 ? -0.479 1.549 -24.787 1.00 84.81 95 GLY A C 1
ATOM 665 O O . GLY A 1 95 ? 0.401 0.701 -24.651 1.00 84.81 95 GLY A O 1
ATOM 666 N N . GLU A 1 96 ? -0.390 2.746 -24.192 1.00 88.25 96 GLU A N 1
ATOM 667 C CA . GLU A 1 96 ? 0.811 3.173 -23.448 1.00 88.25 96 GLU A CA 1
ATOM 668 C C . GLU A 1 96 ? 1.091 2.280 -22.230 1.00 88.25 96 GLU A C 1
ATOM 670 O O . GLU A 1 96 ? 2.237 1.934 -21.960 1.00 88.25 96 GLU A O 1
ATOM 675 N N . GLY A 1 97 ? 0.049 1.815 -21.533 1.00 88.25 97 GLY A N 1
ATOM 676 C CA . GLY A 1 97 ? 0.215 0.888 -20.409 1.00 88.25 97 GLY A CA 1
ATOM 677 C C . GLY A 1 97 ? 0.851 -0.449 -20.809 1.00 88.25 97 GLY A C 1
ATOM 678 O O . GLY A 1 97 ? 1.689 -0.971 -20.076 1.00 88.25 97 GLY A O 1
ATOM 679 N N . GLU A 1 98 ? 0.498 -0.980 -21.982 1.00 91.94 98 GLU A N 1
ATOM 680 C CA . GLU A 1 98 ? 1.088 -2.222 -22.495 1.00 91.94 98 GLU A CA 1
ATOM 681 C C . GLU A 1 98 ? 2.538 -1.995 -22.926 1.00 91.94 98 GLU A C 1
ATOM 683 O O . GLU A 1 98 ? 3.425 -2.764 -22.561 1.00 91.94 98 GLU A O 1
ATOM 688 N N . ARG A 1 99 ? 2.812 -0.876 -23.609 1.00 93.44 99 ARG A N 1
ATOM 689 C CA . ARG A 1 99 ? 4.172 -0.478 -23.991 1.00 93.44 99 ARG A CA 1
ATOM 690 C C . ARG A 1 99 ? 5.093 -0.350 -22.777 1.00 93.44 99 ARG A C 1
ATOM 692 O O . ARG A 1 99 ? 6.197 -0.890 -22.797 1.00 93.44 99 ARG A O 1
ATOM 699 N N . LEU A 1 100 ? 4.644 0.326 -21.720 1.00 93.12 100 LEU A N 1
ATOM 700 C CA . LEU A 1 100 ? 5.413 0.476 -20.482 1.00 93.12 100 LEU A CA 1
ATOM 701 C C . LEU A 1 100 ? 5.643 -0.869 -19.785 1.00 93.12 100 LEU A C 1
ATOM 703 O O . LEU A 1 100 ? 6.715 -1.093 -19.228 1.00 93.12 100 LEU A O 1
ATOM 707 N N . ARG A 1 101 ? 4.671 -1.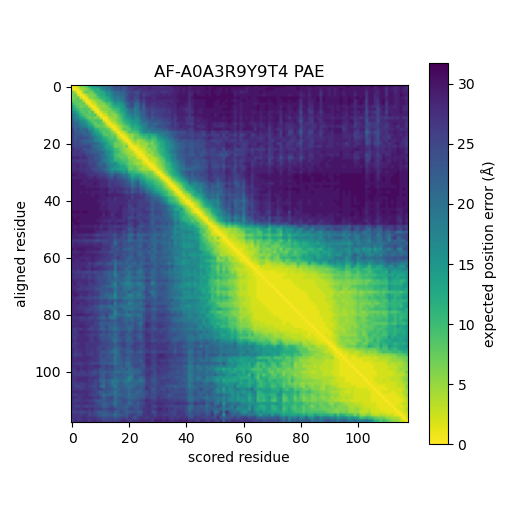785 -19.847 1.00 94.31 101 ARG A N 1
ATOM 708 C CA . ARG A 1 101 ? 4.803 -3.131 -19.283 1.00 94.31 101 ARG A CA 1
ATOM 709 C C . ARG A 1 101 ? 5.838 -3.963 -20.036 1.00 94.31 101 ARG A C 1
ATOM 711 O O . ARG A 1 101 ? 6.708 -4.560 -19.408 1.00 94.31 101 ARG A O 1
ATOM 718 N N . VAL A 1 102 ? 5.786 -3.957 -21.368 1.00 96.19 102 VAL A N 1
ATOM 719 C CA . VAL A 1 102 ? 6.799 -4.601 -22.217 1.00 96.19 102 VAL A CA 1
ATOM 720 C C . VAL A 1 102 ? 8.177 -4.003 -21.947 1.00 96.19 102 VAL A C 1
ATOM 722 O O . VAL A 1 102 ? 9.136 -4.751 -21.760 1.00 96.19 102 VAL A O 1
ATOM 725 N N . LEU A 1 103 ? 8.278 -2.675 -21.857 1.00 96.06 103 LEU A N 1
ATOM 726 C CA . LEU A 1 103 ? 9.535 -1.995 -21.555 1.00 96.06 103 LEU A CA 1
ATOM 727 C C . LEU A 1 103 ? 10.088 -2.426 -20.190 1.00 96.06 103 LEU A C 1
ATOM 729 O O . LEU A 1 103 ? 11.237 -2.847 -20.114 1.00 96.06 103 LEU A O 1
ATOM 733 N N . GLY A 1 104 ? 9.271 -2.395 -19.134 1.00 95.62 104 GLY A N 1
ATOM 734 C CA . GLY A 1 104 ? 9.682 -2.818 -17.793 1.00 95.62 104 GLY A CA 1
ATOM 735 C C . GLY A 1 104 ? 10.157 -4.273 -17.736 1.00 95.62 104 GLY A C 1
ATOM 736 O O . GLY A 1 104 ? 11.113 -4.577 -17.030 1.00 95.62 104 GLY A O 1
ATOM 737 N N . ASN A 1 105 ? 9.546 -5.155 -18.531 1.00 96.56 105 ASN A N 1
ATOM 738 C CA . ASN A 1 105 ? 9.914 -6.571 -18.581 1.00 96.56 105 ASN A CA 1
ATOM 739 C C . ASN A 1 105 ? 11.180 -6.849 -19.406 1.00 96.56 105 ASN A C 1
ATOM 741 O O . ASN A 1 105 ? 11.887 -7.813 -19.128 1.00 96.56 105 ASN A O 1
ATOM 745 N N . THR A 1 106 ? 11.450 -6.055 -20.445 1.00 95.88 106 THR A N 1
ATOM 746 C CA . THR A 1 106 ? 12.515 -6.350 -21.423 1.00 95.88 106 THR A CA 1
ATOM 747 C C . THR A 1 106 ? 13.769 -5.499 -21.244 1.00 95.88 106 THR A C 1
ATOM 749 O O . THR A 1 106 ? 14.851 -5.923 -21.647 1.00 95.88 106 THR A O 1
ATOM 752 N N . HIS A 1 107 ? 13.662 -4.329 -20.611 1.00 95.38 107 HIS A N 1
ATOM 753 C CA . HIS A 1 107 ? 14.756 -3.362 -20.542 1.00 95.38 107 HIS A CA 1
ATOM 754 C C . HIS A 1 107 ? 16.002 -3.909 -19.833 1.00 95.38 107 HIS A C 1
ATOM 756 O O . HIS A 1 107 ? 17.104 -3.753 -20.348 1.00 95.38 107 HIS A O 1
ATOM 762 N N . GLY A 1 108 ? 15.842 -4.604 -18.701 1.00 93.00 108 GLY A N 1
ATOM 763 C CA . GLY A 1 108 ? 16.982 -5.156 -17.957 1.00 93.00 108 GLY A CA 1
ATOM 764 C C . GLY A 1 108 ? 17.785 -6.179 -18.764 1.00 93.00 108 GLY A C 1
ATOM 765 O O . GLY A 1 108 ? 19.007 -6.095 -18.825 1.00 93.00 108 GLY A O 1
ATOM 766 N N . ALA A 1 109 ? 17.099 -7.100 -19.446 1.00 92.81 109 ALA A N 1
ATOM 767 C CA . ALA A 1 109 ? 17.747 -8.096 -20.299 1.00 92.81 109 ALA A CA 1
ATOM 768 C C . ALA A 1 109 ? 18.455 -7.452 -21.501 1.00 92.81 109 ALA A C 1
ATOM 770 O O . ALA A 1 109 ? 19.562 -7.854 -21.851 1.00 92.81 109 ALA A O 1
ATOM 771 N N . ALA A 1 110 ? 17.843 -6.426 -22.101 1.00 91.69 110 ALA A N 1
ATOM 772 C CA . ALA A 1 110 ? 18.454 -5.681 -23.198 1.00 91.69 110 ALA A CA 1
ATOM 773 C C . ALA A 1 110 ? 19.757 -4.983 -22.765 1.00 91.69 110 ALA A C 1
ATOM 775 O O . ALA A 1 110 ? 20.755 -5.067 -23.474 1.00 91.69 110 ALA A O 1
ATOM 776 N N . VAL A 1 111 ? 19.766 -4.355 -21.582 1.00 95.38 111 VAL A N 1
ATOM 777 C CA . VAL A 1 111 ? 20.957 -3.686 -21.029 1.00 95.38 111 VAL A CA 1
ATOM 778 C C . VAL A 1 111 ? 22.068 -4.688 -20.711 1.00 95.38 111 VAL A C 1
ATOM 780 O O . VAL A 1 111 ? 23.229 -4.429 -21.014 1.00 95.38 111 VAL A O 1
ATOM 783 N N . LEU A 1 112 ? 21.733 -5.844 -20.133 1.00 94.31 112 LEU A N 1
ATOM 784 C CA . LEU A 1 112 ? 22.727 -6.882 -19.839 1.00 94.31 112 LEU A CA 1
ATOM 785 C C . LEU A 1 112 ? 23.386 -7.419 -21.115 1.00 94.31 112 LEU A C 1
ATOM 787 O O . LEU A 1 112 ? 24.608 -7.520 -21.163 1.00 94.31 112 LEU A O 1
ATOM 791 N N . GLY A 1 113 ? 22.604 -7.670 -22.168 1.00 93.69 113 GLY A N 1
ATOM 792 C CA . GLY A 1 113 ? 23.147 -8.112 -23.454 1.00 93.69 113 GLY A CA 1
ATOM 793 C C . GLY A 1 113 ? 24.124 -7.109 -24.080 1.00 93.69 113 GLY A C 1
ATOM 794 O O . GLY A 1 113 ? 25.125 -7.513 -24.664 1.00 93.69 113 GLY A O 1
ATOM 795 N N . GLU A 1 114 ? 23.880 -5.805 -23.928 1.00 91.56 114 GLU A N 1
ATOM 796 C CA . GLU A 1 114 ? 24.787 -4.758 -24.421 1.00 91.56 114 GLU A CA 1
ATOM 797 C C . GLU A 1 114 ? 26.109 -4.704 -23.632 1.00 91.56 114 GLU A C 1
ATOM 799 O O . GLU A 1 114 ? 27.161 -4.421 -24.204 1.00 91.56 114 GLU A O 1
ATOM 804 N N . ILE A 1 115 ? 26.074 -5.015 -22.331 1.00 91.25 115 ILE A N 1
ATOM 805 C CA . ILE A 1 115 ? 27.269 -5.085 -21.476 1.00 91.25 115 ILE A CA 1
ATOM 806 C C . ILE A 1 115 ? 28.108 -6.327 -21.801 1.00 91.25 115 ILE A C 1
ATOM 808 O O . ILE A 1 115 ? 29.330 -6.231 -21.864 1.00 91.25 115 ILE A O 1
ATOM 812 N N . GLU A 1 116 ? 27.466 -7.479 -21.994 1.00 91.38 116 GLU A N 1
ATOM 813 C CA . GLU A 1 116 ? 28.137 -8.763 -22.248 1.00 91.38 116 GLU A CA 1
ATOM 814 C C . GLU A 1 116 ? 28.701 -8.887 -23.671 1.00 91.38 116 GLU A C 1
ATOM 816 O O . GLU A 1 116 ? 29.632 -9.654 -23.900 1.00 91.38 116 GLU A O 1
ATOM 821 N N . ALA A 1 117 ? 28.163 -8.133 -24.634 1.00 76.00 117 ALA A N 1
ATOM 822 C CA . ALA A 1 117 ? 28.639 -8.111 -26.020 1.00 76.00 117 ALA A CA 1
ATOM 823 C C . ALA A 1 117 ? 29.920 -7.273 -26.235 1.00 76.00 117 ALA A C 1
ATOM 825 O O . ALA A 1 117 ? 30.342 -7.078 -27.379 1.00 76.00 117 ALA A O 1
ATOM 826 N N . ARG A 1 118 ? 30.521 -6.764 -25.157 1.00 53.00 118 ARG A N 1
ATOM 827 C CA . ARG A 1 118 ? 31.752 -5.974 -25.155 1.00 53.00 118 ARG A CA 1
ATOM 828 C C . ARG A 1 118 ? 32.925 -6.770 -24.595 1.00 53.00 118 ARG A C 1
ATOM 830 O O . ARG A 1 118 ? 34.027 -6.611 -25.166 1.00 53.00 118 ARG A O 1
#

Solvent-accessible surface area (backbone atoms only — not comparable to full-atom values): 8084 Å² total; per-residue (Å²): 142,86,77,93,85,78,81,85,83,83,85,80,79,90,75,85,84,78,72,54,72,75,76,72,45,57,79,80,68,72,63,84,70,93,74,82,80,80,49,84,61,100,79,46,83,60,69,88,82,67,78,75,67,81,88,55,81,85,74,74,95,59,88,76,78,50,74,67,53,48,52,51,54,52,53,50,50,51,53,52,49,53,52,52,52,51,54,52,56,73,74,46,62,90,64,46,71,57,52,52,49,52,45,69,72,43,47,64,61,53,54,50,54,62,61,73,75,106

Secondary structure (DSSP, 8-state):
------SSSSSSSTTSSS--HHHHS-GGGSS--------SSTT----TT----TTSPPPPSSPPPPHHHHHHHHHHHHHHHHHHHHHHHHHSPTTHHHHHHHHHHHHHHHHHHHHHT-

Radius of gyration: 23.85 Å; Cα contacts (8 Å, |Δi|>4): 13; chains: 1; bounding box: 52×41×56 Å